Protein AF-A0A5J4VI91-F1 (afdb_monomer_lite)

Sequence (141 aa):
MSKKDKNAKKSQKAFATRPIFLLIWKSIKEKKNQQQEPGSDYEYAKHIQEKKFRQVNYQRLRTEQLAKIPQLMRYSGQKLKKGITQSKQQVIEIEIRRMDPTISAVEAHGGAFAISNPAARRRVYTEGFPNSLLQEDLINQ

Structure (mmCIF, N/CA/C/O backbone):
data_AF-A0A5J4VI91-F1
#
_entry.id   AF-A0A5J4VI91-F1
#
loop_
_atom_site.group_PDB
_atom_site.id
_atom_site.type_symbol
_atom_site.label_atom_id
_atom_site.label_alt_id
_atom_site.label_comp_id
_atom_site.label_asym_id
_atom_site.label_entity_id
_atom_site.label_seq_id
_atom_site.pdbx_PDB_ins_code
_atom_site.Cartn_x
_atom_site.Cartn_y
_atom_site.Cartn_z
_atom_site.occupancy
_atom_site.B_iso_or_equiv
_atom_site.auth_seq_id
_atom_site.auth_comp_id
_atom_site.auth_asym_id
_atom_site.auth_atom_id
_atom_site.pdbx_PDB_model_num
ATOM 1 N N . MET A 1 1 ? -53.795 34.788 60.920 1.00 37.31 1 MET A N 1
ATOM 2 C CA . MET A 1 1 ? -54.206 35.428 59.643 1.00 37.31 1 MET A CA 1
ATOM 3 C C . MET A 1 1 ? -52.947 35.669 58.819 1.00 37.31 1 MET A C 1
ATOM 5 O O . MET A 1 1 ? -52.006 36.161 59.404 1.00 37.31 1 MET A O 1
ATOM 9 N N . SER A 1 2 ? -52.791 35.345 57.535 1.00 40.59 2 SER A N 1
ATOM 10 C CA . SER A 1 2 ? -53.727 35.077 56.438 1.00 40.59 2 SER A CA 1
ATOM 11 C C . SER A 1 2 ? -53.034 34.196 55.376 1.00 40.59 2 SER A C 1
ATOM 13 O O . SER A 1 2 ? -51.824 34.289 55.191 1.00 40.59 2 SER A O 1
ATOM 15 N N . LYS A 1 3 ? -53.814 33.341 54.702 1.00 45.78 3 LYS A N 1
ATOM 16 C CA . LYS A 1 3 ? -53.429 32.428 53.608 1.00 45.78 3 LYS A CA 1
ATOM 17 C C . LYS A 1 3 ? -53.339 33.172 52.264 1.00 45.78 3 LYS A C 1
ATOM 19 O O . LYS A 1 3 ? -54.169 34.051 52.034 1.00 45.78 3 LYS A O 1
ATOM 24 N N . LYS A 1 4 ? -52.484 32.712 51.334 1.00 43.50 4 LYS A N 1
ATOM 25 C CA . LYS A 1 4 ? -52.850 32.533 49.907 1.00 43.50 4 LYS A CA 1
ATOM 26 C C . LYS A 1 4 ? -51.789 31.780 49.088 1.00 43.50 4 LYS A C 1
ATOM 28 O O . LYS A 1 4 ? -50.649 32.208 48.965 1.00 43.50 4 LYS A O 1
ATOM 33 N N . ASP A 1 5 ? -52.253 30.677 48.513 1.00 45.06 5 ASP A N 1
ATOM 34 C CA . ASP A 1 5 ? -51.648 29.811 47.500 1.00 45.06 5 ASP A CA 1
ATOM 35 C C . ASP A 1 5 ? -51.310 30.530 46.175 1.00 45.06 5 ASP A C 1
ATOM 37 O O . ASP A 1 5 ? -51.986 31.502 45.824 1.00 45.06 5 ASP A O 1
ATOM 41 N N . LYS A 1 6 ? -50.401 29.959 45.357 1.00 45.72 6 LYS A N 1
ATOM 42 C CA . LYS A 1 6 ? -50.743 29.333 44.050 1.00 45.72 6 LYS A CA 1
ATOM 43 C C . LYS A 1 6 ? -49.526 28.897 43.215 1.00 45.72 6 LYS A C 1
ATOM 45 O O . LYS A 1 6 ? -48.506 29.566 43.121 1.00 45.72 6 LYS A O 1
ATOM 50 N N . ASN A 1 7 ? -49.727 27.743 42.585 1.00 40.9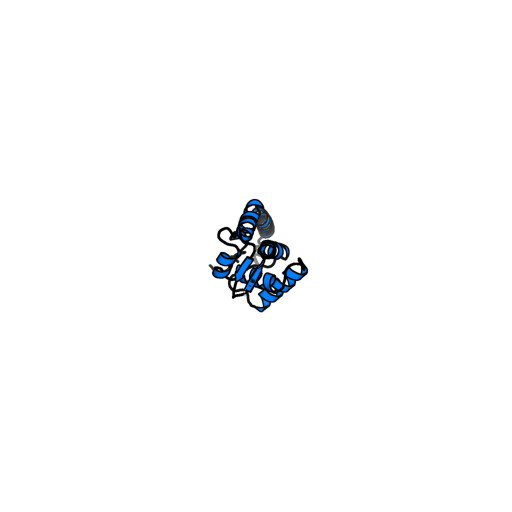7 7 ASN A N 1
ATOM 51 C CA . ASN A 1 7 ? -48.839 26.955 41.738 1.00 40.97 7 ASN A CA 1
ATOM 52 C C . ASN A 1 7 ? -48.462 27.573 40.373 1.00 40.97 7 ASN A C 1
ATOM 54 O O . ASN A 1 7 ? -49.210 28.355 39.794 1.00 40.97 7 ASN A O 1
ATOM 58 N N . ALA A 1 8 ? -47.402 26.969 39.813 1.00 47.72 8 ALA A N 1
ATOM 59 C CA . ALA A 1 8 ? -47.171 26.637 38.400 1.00 47.72 8 ALA A CA 1
ATOM 60 C C . ALA A 1 8 ? -46.517 27.676 37.468 1.00 47.72 8 ALA A C 1
ATOM 62 O O . ALA A 1 8 ? -47.129 28.655 37.055 1.00 47.72 8 ALA A O 1
ATOM 63 N N . LYS A 1 9 ? -45.332 27.307 36.952 1.00 44.09 9 LYS A N 1
ATOM 64 C CA . LYS A 1 9 ? -45.155 26.898 35.539 1.00 44.09 9 LYS A CA 1
ATOM 65 C C . LYS A 1 9 ? -43.759 26.295 35.308 1.00 44.09 9 LYS A C 1
ATOM 67 O O . LYS A 1 9 ? -42.789 27.000 35.058 1.00 44.09 9 LYS A O 1
ATOM 72 N N . LYS A 1 10 ? -43.678 24.957 35.319 1.00 51.06 10 LYS A N 1
ATOM 73 C CA . LYS A 1 10 ? -42.659 24.213 34.560 1.00 51.06 10 LYS A CA 1
ATOM 74 C C . LYS A 1 10 ? -42.981 24.426 33.081 1.00 51.06 10 LYS A C 1
ATOM 76 O O . LYS A 1 10 ? -43.847 23.749 32.538 1.00 51.06 10 LYS A O 1
ATOM 81 N N . SER A 1 11 ? -42.330 25.382 32.427 1.00 44.25 11 SER A N 1
ATOM 82 C CA . SER A 1 11 ? -42.372 25.456 30.969 1.00 44.25 11 SER A CA 1
ATOM 83 C C . SER A 1 11 ? -41.434 24.389 30.409 1.00 44.25 11 SER A C 1
ATOM 85 O O . SER A 1 11 ? -40.238 24.625 30.235 1.00 44.25 11 SER A O 1
ATOM 87 N N . GLN A 1 12 ? -41.983 23.206 30.138 1.00 50.97 12 GLN A N 1
ATOM 88 C CA . GLN A 1 12 ? -41.437 22.312 29.125 1.00 50.97 12 GLN A CA 1
ATOM 89 C C . GLN A 1 12 ? -41.434 23.080 27.801 1.00 50.97 12 GLN A C 1
ATOM 91 O O . GLN A 1 12 ? -42.461 23.209 27.139 1.00 50.97 12 GLN A O 1
ATOM 96 N N . LYS A 1 13 ? -40.282 23.627 27.416 1.00 43.62 13 LYS A N 1
ATOM 97 C CA . LYS A 1 13 ? -40.048 23.985 26.020 1.00 43.62 13 LYS A CA 1
ATOM 98 C C . LYS A 1 13 ? -39.687 22.686 25.316 1.00 43.62 13 LYS A C 1
ATOM 100 O O . LYS A 1 13 ? -38.542 22.247 25.352 1.00 43.62 13 LYS A O 1
ATOM 105 N N . ALA A 1 14 ? -40.699 22.037 24.748 1.00 44.06 14 ALA A N 1
ATOM 106 C CA . ALA A 1 14 ? -40.489 20.997 23.761 1.00 44.06 14 ALA A CA 1
ATOM 107 C C . ALA A 1 14 ? -39.799 21.655 22.562 1.00 44.06 14 ALA A C 1
ATOM 109 O O . ALA A 1 14 ? -40.436 22.313 21.740 1.00 44.06 14 ALA A O 1
ATOM 110 N N . PHE A 1 15 ? -38.477 21.524 22.491 1.00 40.19 15 PHE A N 1
ATOM 111 C CA . PHE A 1 15 ? -37.769 21.737 21.244 1.00 40.19 15 PHE A CA 1
ATOM 112 C C . PHE A 1 15 ? -38.223 20.615 20.314 1.00 40.19 15 PHE A C 1
ATOM 114 O O . PHE A 1 15 ? -37.744 19.486 20.395 1.00 40.19 15 PHE A O 1
ATOM 121 N N . ALA A 1 16 ? -39.207 20.914 19.466 1.00 50.00 16 ALA A N 1
ATOM 122 C CA . ALA A 1 16 ? -39.541 20.103 18.308 1.00 50.00 16 ALA A CA 1
ATOM 123 C C . ALA A 1 16 ? -38.383 20.212 17.305 1.00 50.00 16 ALA A C 1
ATOM 125 O O . ALA A 1 16 ? -38.491 20.833 16.248 1.00 50.00 16 ALA A O 1
ATOM 126 N N . THR A 1 17 ? -37.235 19.644 17.669 1.00 50.53 17 THR A N 1
ATOM 127 C CA . THR A 1 17 ? -36.077 19.530 16.798 1.00 50.53 17 THR A CA 1
ATOM 128 C C . THR A 1 17 ? -36.411 18.439 15.798 1.00 50.53 17 THR A C 1
ATOM 130 O O . THR A 1 17 ? -36.137 17.258 16.005 1.00 50.53 17 THR A O 1
ATOM 133 N N . ARG A 1 18 ? -37.064 18.849 14.704 1.00 49.75 18 ARG A N 1
ATOM 134 C CA . ARG A 1 18 ? -37.108 18.078 13.460 1.00 49.75 18 ARG A CA 1
ATOM 135 C C . ARG A 1 18 ? -35.701 17.524 13.199 1.00 49.75 18 ARG A C 1
ATOM 137 O O . ARG A 1 18 ? -34.730 18.240 13.457 1.00 49.75 18 ARG A O 1
ATOM 144 N N . PRO A 1 19 ? -35.555 16.279 12.722 1.00 48.47 19 PRO A N 1
ATOM 145 C CA . PRO A 1 19 ? -34.280 15.579 12.715 1.00 48.47 19 PRO A CA 1
ATOM 146 C C . PRO A 1 19 ? -33.393 16.126 11.591 1.00 48.47 19 PRO A C 1
ATOM 148 O O . PRO A 1 19 ? -33.200 15.493 10.559 1.00 48.47 19 PRO A O 1
ATOM 151 N N . ILE A 1 20 ? -32.821 17.314 11.792 1.00 50.31 20 ILE A N 1
ATOM 152 C CA . ILE A 1 20 ? -31.787 17.897 10.928 1.00 50.31 20 ILE A CA 1
ATOM 153 C C . ILE A 1 20 ? -30.602 16.918 10.827 1.00 50.31 20 ILE A C 1
ATOM 155 O O . ILE A 1 20 ? -29.974 16.794 9.778 1.00 50.31 20 ILE A O 1
ATOM 159 N N . PHE A 1 21 ? -30.388 16.114 11.875 1.00 50.22 21 PHE A N 1
ATOM 160 C CA . PHE A 1 21 ? -29.436 15.006 11.893 1.00 50.22 21 PHE A CA 1
ATOM 161 C C . PHE A 1 21 ? -29.632 13.981 10.762 1.00 50.22 21 PHE A C 1
ATOM 163 O O . PHE A 1 21 ? -28.637 13.515 10.212 1.00 50.22 21 PHE A O 1
ATOM 170 N N . LEU A 1 22 ? -30.870 13.656 10.360 1.00 46.19 22 LEU A N 1
ATOM 171 C CA . LEU A 1 22 ? -31.122 12.664 9.301 1.00 46.19 22 LEU A CA 1
ATOM 172 C C . LEU A 1 22 ? -30.739 13.189 7.908 1.00 46.19 22 LEU A C 1
ATOM 174 O O . LEU A 1 22 ? -30.220 12.431 7.090 1.00 46.19 22 LEU A O 1
ATOM 178 N N . LEU A 1 23 ? -30.934 14.486 7.653 1.00 46.16 23 LEU A N 1
ATOM 179 C CA . LEU A 1 23 ? -30.541 15.135 6.396 1.00 46.16 23 LEU A CA 1
ATOM 180 C C . LEU A 1 23 ? -29.020 15.297 6.292 1.00 46.16 23 LEU A C 1
ATOM 182 O O . LEU A 1 23 ? -28.439 15.020 5.241 1.00 46.16 23 LEU A O 1
ATOM 186 N N . ILE A 1 24 ? -28.362 15.665 7.395 1.00 49.03 24 ILE A N 1
ATOM 187 C CA . ILE A 1 24 ? -26.902 15.814 7.437 1.00 49.03 24 ILE A CA 1
ATOM 188 C C . ILE A 1 24 ? -26.214 14.461 7.204 1.00 49.03 24 ILE A C 1
ATOM 190 O O . ILE A 1 24 ? -25.282 14.376 6.404 1.00 49.03 24 ILE A O 1
ATOM 194 N N . TRP A 1 25 ? -26.692 13.377 7.827 1.00 43.34 25 TRP A N 1
ATOM 195 C CA . TRP A 1 25 ? -26.092 12.050 7.639 1.00 43.34 25 TRP A CA 1
ATOM 196 C C . TRP A 1 25 ? -26.263 11.498 6.223 1.00 43.34 25 TRP A C 1
ATOM 198 O O . TRP A 1 25 ? -25.329 10.896 5.686 1.00 43.34 25 TRP A O 1
ATOM 208 N N . LYS A 1 26 ? -27.420 11.737 5.593 1.00 39.09 26 LYS A N 1
ATOM 209 C CA . LYS A 1 26 ? -27.664 11.311 4.210 1.00 39.09 26 LYS A CA 1
ATOM 210 C C . LYS A 1 26 ? -26.723 12.031 3.237 1.00 39.09 26 LYS A C 1
ATOM 212 O O . LYS A 1 26 ? -26.090 11.378 2.413 1.00 39.09 26 LYS A O 1
ATOM 217 N N . SER A 1 27 ? -26.510 13.334 3.442 1.00 48.41 27 SER A N 1
ATOM 218 C CA . SER A 1 27 ? -25.599 14.143 2.623 1.00 48.41 27 SER A CA 1
ATOM 219 C C . SER A 1 27 ? -24.117 13.782 2.821 1.00 48.41 27 SER A C 1
ATOM 221 O O . SER A 1 27 ? -23.358 13.750 1.856 1.00 48.41 27 SER A O 1
ATOM 223 N N . ILE A 1 28 ? -23.687 13.426 4.039 1.00 51.34 28 ILE A N 1
ATOM 224 C CA . ILE A 1 28 ? -22.311 12.947 4.291 1.00 51.34 28 ILE A CA 1
ATOM 225 C C . ILE A 1 28 ? -22.064 11.592 3.608 1.00 51.34 28 ILE A C 1
ATOM 227 O O . ILE A 1 28 ? -20.982 11.359 3.063 1.00 51.34 28 ILE A O 1
ATOM 231 N N . LYS A 1 29 ? -23.063 10.697 3.612 1.00 46.12 29 LYS A N 1
ATOM 232 C CA . LYS A 1 29 ? -22.973 9.391 2.945 1.00 46.12 29 LYS A CA 1
ATOM 233 C C . LYS A 1 29 ? -22.957 9.533 1.417 1.00 46.12 29 LYS A C 1
ATOM 235 O O . LYS A 1 29 ? -22.173 8.852 0.765 1.00 46.12 29 LYS A O 1
ATOM 240 N N . GLU A 1 30 ? -23.742 10.456 0.864 1.00 43.47 30 GLU A N 1
ATOM 241 C CA . GLU A 1 30 ? -23.754 10.774 -0.572 1.00 43.47 30 GLU A CA 1
ATOM 242 C C . GLU A 1 30 ? -22.471 11.489 -1.028 1.00 43.47 30 GLU A C 1
ATOM 244 O O . GLU A 1 30 ? -21.902 11.105 -2.047 1.00 43.47 30 GLU A O 1
ATOM 249 N N . LYS A 1 31 ? -21.920 12.430 -0.245 1.00 47.47 31 LYS A N 1
ATOM 250 C CA . LYS A 1 31 ? -20.629 13.081 -0.556 1.00 47.47 31 LYS A CA 1
ATOM 251 C C . LYS A 1 31 ? -19.445 12.108 -0.560 1.00 47.47 31 LYS A C 1
ATOM 253 O O . LYS A 1 31 ? -18.544 12.257 -1.380 1.00 47.47 31 LYS A O 1
ATOM 258 N N . LYS A 1 32 ? -19.457 11.078 0.297 1.00 46.97 32 LYS A N 1
ATOM 259 C CA . LYS A 1 32 ? -18.462 9.987 0.263 1.00 46.97 32 LYS A CA 1
ATOM 260 C C . LYS A 1 32 ? -18.512 9.158 -1.023 1.00 46.97 32 LYS A C 1
ATOM 262 O O . LYS A 1 32 ? -17.479 8.638 -1.435 1.00 46.97 32 LYS A O 1
ATOM 267 N N . ASN A 1 33 ? -19.687 9.041 -1.636 1.00 44.38 33 ASN A N 1
ATOM 268 C CA . ASN A 1 33 ? -19.855 8.358 -2.916 1.00 44.38 33 ASN A CA 1
ATOM 269 C C . ASN A 1 33 ? -19.540 9.286 -4.106 1.00 44.38 33 ASN A C 1
ATOM 271 O O . ASN A 1 33 ? -19.129 8.800 -5.148 1.00 44.38 33 ASN A O 1
ATOM 275 N N . GLN A 1 34 ? -19.676 10.610 -3.955 1.00 41.78 34 GLN A N 1
ATOM 276 C CA . GLN A 1 34 ? -19.424 11.592 -5.024 1.00 41.78 34 GLN A CA 1
ATOM 277 C C . GLN A 1 34 ? -17.952 12.013 -5.186 1.00 41.78 34 GLN A C 1
ATOM 279 O O . GLN A 1 34 ? -17.588 12.499 -6.247 1.00 41.78 34 GLN A O 1
ATOM 284 N N . GLN A 1 35 ? -17.074 11.798 -4.198 1.00 46.12 35 GLN A N 1
ATOM 285 C CA . GLN A 1 35 ? -15.619 12.003 -4.375 1.00 46.12 35 GLN A CA 1
ATOM 286 C C . GLN A 1 35 ? -14.926 10.861 -5.147 1.00 46.12 35 GLN A C 1
ATOM 288 O O . GLN A 1 35 ? -13.702 10.822 -5.243 1.00 46.12 35 GLN A O 1
ATOM 293 N N . GLN A 1 36 ? -15.699 9.909 -5.671 1.00 50.56 36 GLN A N 1
ATOM 294 C CA . GLN A 1 36 ? -15.215 8.718 -6.357 1.00 50.56 36 GLN A CA 1
ATOM 295 C C . GLN A 1 36 ? -15.273 8.924 -7.871 1.00 50.56 36 GLN A C 1
ATOM 297 O O . GLN A 1 36 ? -16.087 8.305 -8.548 1.00 50.56 36 GLN A O 1
ATOM 302 N N . GLU A 1 37 ? -14.413 9.784 -8.414 1.00 43.06 37 GLU A N 1
ATOM 303 C CA . GLU A 1 37 ? -14.125 9.708 -9.845 1.00 43.06 37 GLU A CA 1
ATOM 304 C C . GLU A 1 37 ? -13.133 8.561 -10.085 1.00 43.06 37 GLU A C 1
ATOM 306 O O . GLU A 1 37 ? -11.984 8.644 -9.644 1.00 43.06 37 GLU A O 1
ATOM 311 N N . PRO A 1 38 ? -13.535 7.481 -10.779 1.00 45.91 38 PRO A N 1
ATOM 312 C CA . PRO A 1 38 ? -12.661 6.340 -11.031 1.00 45.91 38 PRO A CA 1
ATOM 313 C C . PRO A 1 38 ? -11.438 6.699 -11.890 1.00 45.91 38 PRO A C 1
ATOM 315 O O . PRO A 1 38 ? -10.489 5.929 -11.904 1.00 45.91 38 PRO A O 1
ATOM 318 N N . GLY A 1 39 ? -11.425 7.846 -12.582 1.00 45.47 39 GLY A N 1
ATOM 319 C CA . GLY A 1 39 ? -10.361 8.226 -13.519 1.00 45.47 39 GLY A CA 1
ATOM 320 C C . GLY A 1 39 ? -8.988 8.481 -12.883 1.00 45.47 39 GLY A C 1
ATOM 321 O O . GLY A 1 39 ? -7.979 8.080 -13.457 1.00 45.47 39 GLY A O 1
ATOM 322 N N . SER A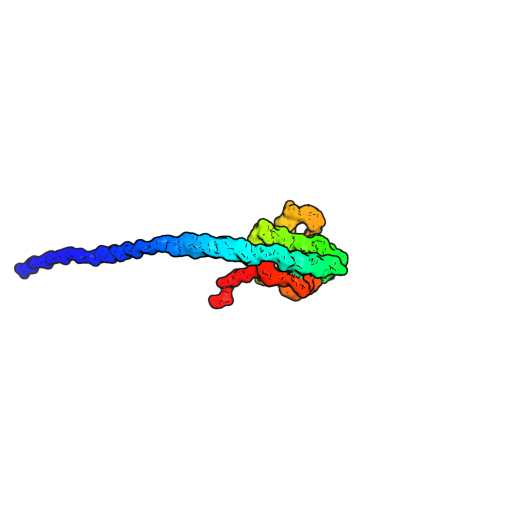 1 40 ? -8.934 9.080 -11.686 1.00 52.84 40 SER A N 1
ATOM 323 C CA . SER A 1 40 ? -7.665 9.426 -11.011 1.00 52.84 40 SER A CA 1
ATOM 324 C C . SER A 1 40 ? -6.992 8.219 -10.342 1.00 52.84 40 SER A C 1
ATOM 326 O O . SER A 1 40 ? -5.764 8.120 -10.304 1.00 52.84 40 SER A O 1
ATOM 328 N N . ASP A 1 41 ? -7.784 7.253 -9.868 1.00 56.22 41 ASP A N 1
ATOM 329 C CA . ASP A 1 41 ? -7.284 6.092 -9.120 1.00 56.22 41 ASP A CA 1
ATOM 330 C C . ASP A 1 41 ? -6.471 5.107 -9.989 1.00 56.22 41 ASP A C 1
ATOM 332 O O . ASP A 1 41 ? -5.781 4.239 -9.456 1.00 56.22 41 ASP A O 1
ATOM 336 N N . TYR A 1 42 ? -6.511 5.223 -11.320 1.00 64.75 42 TYR A N 1
ATOM 337 C CA . TYR A 1 42 ? -5.694 4.398 -12.224 1.00 64.75 42 TYR A CA 1
ATOM 338 C C . TYR A 1 42 ? -4.373 5.053 -12.627 1.00 64.75 42 TYR A C 1
ATOM 340 O O . TYR A 1 42 ? -3.455 4.356 -13.064 1.00 64.75 42 TYR A O 1
ATOM 348 N N . GLU A 1 43 ? -4.246 6.370 -12.478 1.00 74.62 43 GLU A N 1
ATOM 349 C CA . GLU A 1 43 ? -3.085 7.105 -12.979 1.00 74.62 43 GLU A CA 1
ATOM 350 C C . GLU A 1 43 ? -1.817 6.716 -12.206 1.00 74.62 43 GLU A C 1
ATOM 352 O O . GLU A 1 43 ? -0.825 6.287 -12.799 1.00 74.62 43 GLU A O 1
ATOM 357 N N . TYR A 1 44 ? -1.884 6.686 -10.869 1.00 77.06 44 TYR A N 1
ATOM 358 C CA . TYR A 1 44 ? -0.769 6.200 -10.043 1.00 77.06 44 TYR A CA 1
ATOM 359 C C . TYR A 1 44 ? -0.462 4.712 -10.284 1.00 77.06 44 TYR A C 1
ATOM 361 O O . TYR A 1 44 ? 0.696 4.293 -10.207 1.00 77.06 44 TYR A O 1
ATOM 369 N N . ALA A 1 45 ? -1.487 3.899 -10.571 1.00 83.31 45 ALA A N 1
ATOM 370 C CA . ALA A 1 45 ? -1.334 2.470 -10.830 1.00 83.31 45 ALA A CA 1
ATOM 371 C C . ALA A 1 45 ? -0.571 2.216 -12.142 1.00 83.31 45 ALA A C 1
ATOM 373 O O . ALA A 1 45 ? 0.189 1.252 -12.238 1.00 83.31 45 ALA A O 1
ATOM 374 N N . LYS A 1 46 ? -0.710 3.111 -13.124 1.00 83.56 46 LYS A N 1
ATOM 375 C CA . LYS A 1 46 ? 0.085 3.094 -14.353 1.00 83.56 46 LYS A CA 1
ATOM 376 C C . LYS A 1 46 ? 1.540 3.497 -14.083 1.00 83.56 46 LYS A C 1
ATOM 378 O O . LYS A 1 46 ? 2.452 2.799 -14.522 1.00 83.56 46 LYS A O 1
ATOM 383 N N . HIS A 1 47 ? 1.767 4.549 -13.293 1.00 82.88 47 HIS A N 1
ATOM 384 C CA . HIS A 1 47 ? 3.118 5.036 -12.972 1.00 82.88 47 HIS A CA 1
ATOM 385 C C . HIS A 1 47 ? 3.945 4.065 -12.121 1.00 82.88 47 HIS A C 1
ATOM 387 O O . HIS A 1 47 ? 5.145 3.870 -12.347 1.00 82.88 47 HIS A O 1
ATOM 393 N N . ILE A 1 48 ? 3.325 3.375 -11.157 1.00 86.81 48 ILE A N 1
ATOM 394 C CA . ILE A 1 48 ? 4.050 2.377 -10.360 1.00 86.81 48 ILE A CA 1
ATOM 395 C C . ILE A 1 48 ? 4.557 1.220 -11.233 1.00 86.81 48 ILE A C 1
ATOM 397 O O . ILE A 1 48 ? 5.658 0.724 -10.978 1.00 86.81 48 ILE A O 1
ATOM 401 N N . GLN A 1 49 ? 3.810 0.847 -12.277 1.00 84.94 49 GLN A N 1
ATOM 402 C CA . GLN A 1 49 ? 4.119 -0.260 -13.188 1.00 84.94 49 GLN A CA 1
ATOM 403 C C . GLN A 1 49 ? 5.203 0.058 -14.230 1.00 84.94 49 GLN A C 1
ATOM 405 O O . GLN A 1 49 ? 5.714 -0.870 -14.854 1.00 84.94 49 GLN A O 1
ATOM 410 N N . GLU A 1 50 ? 5.642 1.316 -14.371 1.00 86.88 50 GLU A N 1
ATOM 411 C CA . GLU A 1 50 ? 6.773 1.693 -15.245 1.00 86.88 50 GLU A CA 1
ATOM 412 C C . GLU A 1 50 ? 8.045 0.879 -14.959 1.00 86.88 50 GLU A C 1
ATOM 414 O O . GLU A 1 50 ? 8.884 0.659 -15.832 1.00 86.88 50 GLU A O 1
ATOM 419 N N . LYS A 1 51 ? 8.197 0.411 -13.717 1.00 89.31 51 LYS A N 1
ATOM 420 C CA . LYS A 1 51 ? 9.250 -0.524 -13.318 1.00 89.31 51 LYS A CA 1
ATOM 421 C C . LYS A 1 51 ? 8.607 -1.830 -12.894 1.00 89.31 51 LYS A C 1
ATOM 423 O O . LYS A 1 51 ? 7.607 -1.808 -12.195 1.00 89.31 51 LYS A O 1
ATOM 428 N N . LYS A 1 52 ? 9.235 -2.969 -13.199 1.00 90.94 52 LYS A N 1
ATOM 429 C CA . LYS A 1 52 ? 8.775 -4.293 -12.725 1.00 90.94 52 LYS A CA 1
ATOM 430 C C . LYS A 1 52 ? 8.913 -4.471 -11.207 1.00 90.94 52 LYS A C 1
ATOM 432 O O . LYS A 1 52 ? 8.193 -5.255 -10.594 1.00 90.94 52 LYS A O 1
ATOM 437 N N . PHE A 1 53 ? 9.860 -3.756 -10.597 1.00 91.69 53 PHE A N 1
ATOM 438 C CA . PHE A 1 53 ? 10.153 -3.853 -9.171 1.00 91.69 53 PHE A CA 1
ATOM 439 C C . PHE A 1 53 ? 10.410 -2.481 -8.550 1.00 91.69 53 PHE A C 1
ATOM 441 O O . PHE A 1 53 ? 11.011 -1.606 -9.178 1.00 91.69 53 PHE A O 1
ATOM 448 N N . ARG A 1 54 ? 10.014 -2.325 -7.286 1.00 90.44 54 ARG A N 1
ATOM 449 C CA . ARG A 1 54 ? 10.399 -1.201 -6.418 1.00 90.44 54 ARG A CA 1
ATOM 450 C C . ARG A 1 54 ? 11.139 -1.740 -5.203 1.00 90.44 54 ARG A C 1
ATOM 452 O O . ARG A 1 54 ? 10.909 -2.876 -4.791 1.00 90.44 54 ARG A O 1
ATOM 459 N N . GLN A 1 55 ? 12.026 -0.925 -4.641 1.00 88.56 55 GLN A N 1
ATOM 460 C CA . GLN A 1 55 ? 12.755 -1.278 -3.431 1.00 88.56 55 GLN A CA 1
ATOM 461 C C . GLN A 1 55 ? 12.303 -0.409 -2.260 1.00 88.56 55 GLN A C 1
ATOM 463 O O . GLN A 1 55 ? 12.288 0.819 -2.356 1.00 88.56 55 GLN A O 1
ATOM 468 N N . VAL A 1 56 ? 11.952 -1.052 -1.149 1.00 85.19 56 VAL A N 1
ATOM 469 C CA . VAL A 1 56 ? 11.577 -0.399 0.112 1.00 85.19 56 VAL A CA 1
ATOM 470 C C . VAL A 1 56 ? 12.240 -1.158 1.242 1.00 85.19 56 VAL A C 1
ATOM 472 O O . VAL A 1 56 ? 12.125 -2.374 1.287 1.00 85.19 56 VAL A O 1
ATOM 475 N N . ASN A 1 57 ? 12.937 -0.466 2.146 1.00 84.12 57 ASN A N 1
ATOM 476 C CA . ASN A 1 57 ? 13.618 -1.090 3.289 1.00 84.12 57 ASN A CA 1
ATOM 477 C C . ASN A 1 57 ? 14.453 -2.322 2.888 1.00 84.12 57 ASN A C 1
ATOM 479 O O . ASN A 1 57 ? 14.342 -3.380 3.495 1.00 84.12 57 ASN A O 1
ATOM 483 N N . TYR A 1 58 ? 15.249 -2.191 1.823 1.00 85.44 58 TYR A N 1
ATOM 484 C CA . TYR A 1 58 ? 16.067 -3.266 1.244 1.00 85.44 58 TYR A CA 1
ATOM 485 C C . TYR A 1 58 ? 15.292 -4.458 0.650 1.00 85.44 58 TYR A C 1
ATOM 487 O O . TYR A 1 58 ? 15.910 -5.365 0.103 1.00 85.44 58 TYR A O 1
ATOM 495 N N . GLN A 1 59 ? 13.959 -4.436 0.655 1.00 88.81 59 GLN A N 1
ATOM 496 C CA . GLN A 1 59 ? 13.108 -5.469 0.068 1.00 88.81 59 GLN A CA 1
ATOM 497 C C . GLN A 1 59 ? 12.718 -5.108 -1.361 1.00 88.81 59 GLN A C 1
ATOM 499 O O . GLN A 1 59 ? 12.387 -3.960 -1.657 1.00 88.81 59 GLN A O 1
ATOM 504 N N . ARG A 1 60 ? 12.734 -6.105 -2.248 1.00 92.38 60 ARG A N 1
ATOM 505 C CA . ARG A 1 60 ? 12.339 -5.980 -3.654 1.00 92.38 60 ARG A CA 1
ATOM 506 C C . ARG A 1 60 ? 10.886 -6.425 -3.820 1.00 92.38 60 ARG A C 1
ATOM 508 O O . ARG A 1 60 ? 10.564 -7.574 -3.545 1.00 92.38 60 ARG A O 1
ATOM 515 N N . LEU A 1 61 ? 10.030 -5.525 -4.291 1.00 92.50 61 LEU A N 1
ATOM 516 C CA . LEU A 1 61 ? 8.574 -5.692 -4.344 1.00 92.50 61 LEU A CA 1
ATOM 517 C C . LEU A 1 61 ? 8.085 -5.636 -5.797 1.00 92.50 61 LEU A C 1
ATOM 519 O O . LEU A 1 61 ? 8.522 -4.744 -6.532 1.00 92.50 61 LEU A O 1
ATOM 523 N N . ARG A 1 62 ? 7.190 -6.543 -6.224 1.00 94.31 62 ARG A N 1
ATOM 524 C CA . ARG A 1 62 ? 6.612 -6.503 -7.583 1.00 94.31 62 ARG A CA 1
ATOM 525 C C . ARG A 1 62 ? 5.566 -5.401 -7.669 1.00 94.31 62 ARG A C 1
ATOM 527 O O . ARG A 1 62 ? 4.623 -5.355 -6.882 1.00 94.31 62 ARG A O 1
ATOM 534 N N . THR A 1 63 ? 5.715 -4.522 -8.647 1.00 91.69 63 THR A N 1
ATOM 535 C CA . THR A 1 63 ? 4.852 -3.341 -8.804 1.00 91.69 63 THR A CA 1
ATOM 536 C C . THR A 1 63 ? 3.426 -3.685 -9.194 1.00 91.69 63 THR A C 1
ATOM 538 O O . THR A 1 63 ? 2.505 -3.002 -8.759 1.00 91.69 63 THR A O 1
ATOM 541 N N . GLU A 1 64 ? 3.237 -4.784 -9.922 1.00 91.62 64 GLU A N 1
ATOM 542 C CA . GLU A 1 64 ? 1.922 -5.337 -10.258 1.00 91.62 64 GLU A CA 1
ATOM 543 C C . GLU A 1 64 ? 1.090 -5.631 -9.006 1.00 91.62 64 GLU A C 1
ATOM 545 O O . GLU A 1 64 ? -0.081 -5.270 -8.936 1.00 91.62 64 GLU A O 1
ATOM 550 N N . GLN A 1 65 ? 1.707 -6.238 -7.986 1.00 93.56 65 GLN A N 1
ATOM 551 C CA . GLN A 1 65 ? 1.020 -6.552 -6.732 1.00 93.56 65 GLN A CA 1
ATOM 552 C C . GLN A 1 65 ? 0.817 -5.294 -5.887 1.00 93.56 65 GLN A C 1
ATOM 554 O O . GLN A 1 65 ? -0.258 -5.090 -5.327 1.00 93.56 65 GLN A O 1
ATOM 559 N N . LEU A 1 66 ? 1.814 -4.403 -5.852 1.00 91.00 66 LEU A N 1
ATOM 560 C CA . LEU A 1 66 ? 1.710 -3.132 -5.133 1.00 91.00 66 LEU A CA 1
ATOM 561 C C . LEU A 1 66 ? 0.579 -2.249 -5.668 1.00 91.00 66 LEU A C 1
ATOM 563 O O . LEU A 1 66 ? -0.123 -1.635 -4.873 1.00 91.00 66 LEU A O 1
ATOM 567 N N . ALA A 1 67 ? 0.361 -2.207 -6.984 1.00 90.06 67 ALA A N 1
ATOM 568 C CA . ALA A 1 67 ? -0.687 -1.390 -7.598 1.00 90.06 67 ALA A CA 1
ATOM 569 C C . ALA A 1 67 ? -2.097 -1.734 -7.079 1.00 90.06 67 ALA A C 1
ATOM 571 O O . ALA A 1 67 ? -2.933 -0.840 -6.932 1.00 90.06 67 ALA A O 1
ATOM 572 N N . LYS A 1 68 ? -2.339 -3.010 -6.750 1.00 90.25 68 LYS A N 1
ATOM 573 C CA . LYS A 1 68 ? -3.624 -3.513 -6.241 1.00 90.25 68 LYS A CA 1
ATOM 574 C C . LYS A 1 68 ? -3.874 -3.159 -4.777 1.00 90.25 68 LYS A C 1
ATOM 576 O O . LYS A 1 68 ? -5.023 -3.003 -4.370 1.00 90.25 68 LYS A O 1
ATOM 581 N N . ILE A 1 69 ? -2.818 -3.044 -3.970 1.00 90.00 69 ILE A N 1
ATOM 582 C CA . ILE A 1 69 ? -2.930 -2.920 -2.509 1.00 90.00 69 ILE A CA 1
ATOM 583 C C . ILE A 1 69 ? -3.800 -1.730 -2.077 1.00 90.00 69 ILE A C 1
ATOM 585 O O . ILE A 1 69 ? -4.714 -1.950 -1.282 1.00 90.00 69 ILE A O 1
ATOM 589 N N . PRO A 1 70 ? -3.615 -0.498 -2.593 1.00 86.69 70 PRO A N 1
ATOM 590 C CA . PRO A 1 70 ? -4.468 0.625 -2.202 1.00 86.69 70 PRO A CA 1
ATOM 591 C C . PRO A 1 70 ? -5.954 0.387 -2.511 1.00 86.69 70 PRO A C 1
ATOM 593 O O . PRO A 1 70 ? -6.815 0.759 -1.713 1.00 86.69 70 PRO A O 1
ATOM 596 N N . GLN A 1 71 ? -6.264 -0.290 -3.622 1.00 85.50 71 GLN A N 1
ATOM 597 C CA . GLN A 1 71 ? -7.638 -0.643 -3.991 1.00 85.50 71 GLN A CA 1
ATOM 598 C C . GLN A 1 71 ? -8.219 -1.700 -3.044 1.00 85.50 71 GLN A C 1
ATOM 600 O O . GLN A 1 71 ? -9.321 -1.530 -2.528 1.00 85.50 71 GLN A O 1
ATOM 605 N N . LEU A 1 72 ? -7.461 -2.757 -2.742 1.00 88.06 72 LEU A N 1
ATOM 606 C CA . LEU A 1 72 ? -7.850 -3.790 -1.774 1.00 88.06 72 LEU A CA 1
ATOM 607 C C . LEU A 1 72 ? -8.115 -3.199 -0.382 1.00 88.06 72 LEU A C 1
ATOM 609 O O . LEU A 1 72 ? -9.104 -3.515 0.282 1.00 88.06 72 LEU A O 1
ATOM 613 N N . MET A 1 73 ? -7.270 -2.270 0.053 1.00 81.81 73 MET A N 1
ATOM 614 C CA . MET A 1 73 ? -7.459 -1.562 1.317 1.00 81.81 73 MET A CA 1
ATOM 615 C C . MET A 1 73 ? -8.728 -0.706 1.331 1.00 81.81 73 MET A C 1
ATOM 617 O O . MET A 1 73 ? -9.440 -0.670 2.335 1.00 81.81 73 MET A O 1
ATOM 621 N N . ARG A 1 74 ? -9.055 -0.069 0.203 1.00 79.50 74 ARG A N 1
ATOM 622 C CA . ARG A 1 74 ? -10.317 0.657 0.044 1.00 79.50 74 ARG A CA 1
ATOM 623 C C . ARG A 1 74 ? -11.521 -0.279 0.140 1.00 79.50 74 ARG A C 1
ATOM 625 O O . ARG A 1 74 ? -12.461 0.046 0.863 1.00 79.50 74 ARG A O 1
ATOM 632 N N . TYR A 1 75 ? -11.490 -1.431 -0.532 1.00 82.56 75 TYR A N 1
ATOM 633 C CA . TYR A 1 75 ? -12.577 -2.417 -0.472 1.00 82.56 75 TYR A CA 1
ATOM 634 C C . TYR A 1 75 ? -12.793 -2.979 0.936 1.00 82.56 75 TYR A C 1
ATOM 636 O O . TYR A 1 75 ? -13.933 -3.108 1.373 1.00 82.56 75 TYR A O 1
ATOM 644 N N . SER A 1 76 ? -11.715 -3.235 1.680 1.00 79.69 76 SER A N 1
ATOM 645 C CA . SER A 1 76 ? -11.800 -3.672 3.084 1.00 79.69 76 SER A CA 1
ATOM 646 C C . SER A 1 76 ? -12.241 -2.566 4.055 1.00 79.69 76 SER A C 1
ATOM 648 O O . SER A 1 76 ? -12.428 -2.826 5.243 1.00 79.69 76 SER A O 1
ATOM 650 N N . GLY A 1 77 ? -12.413 -1.324 3.583 1.00 76.06 77 GLY A N 1
ATOM 651 C CA . GLY A 1 77 ? -12.806 -0.186 4.415 1.00 76.06 77 GLY A CA 1
ATOM 652 C C . GLY A 1 77 ? -11.745 0.218 5.444 1.00 76.06 77 GLY A C 1
ATOM 653 O O . GLY A 1 77 ? -12.049 0.945 6.395 1.00 76.06 77 GLY A O 1
ATOM 654 N N . GLN A 1 78 ? -10.503 -0.247 5.278 1.00 74.50 78 GLN A N 1
ATOM 655 C CA . GLN A 1 78 ? -9.422 0.018 6.215 1.00 74.50 78 GLN A CA 1
ATOM 656 C C . GLN A 1 78 ? -8.870 1.426 6.009 1.00 74.50 78 GLN A C 1
ATOM 658 O O . GLN A 1 78 ? -8.315 1.766 4.966 1.00 74.50 78 GLN A O 1
ATOM 663 N N . LYS A 1 79 ? -9.002 2.261 7.043 1.00 70.12 79 LYS A N 1
ATOM 664 C CA . LYS A 1 79 ? -8.530 3.648 7.000 1.00 70.12 79 LYS A CA 1
ATOM 665 C C . LYS A 1 79 ? -7.012 3.743 7.135 1.00 70.12 79 LYS A C 1
ATOM 667 O O . LYS A 1 79 ? -6.429 3.216 8.088 1.00 70.12 79 LYS A O 1
ATOM 672 N N . LEU A 1 80 ? -6.413 4.521 6.243 1.00 67.44 80 LEU A N 1
ATOM 673 C CA . LEU A 1 80 ? -4.984 4.794 6.160 1.00 67.44 80 LEU A CA 1
ATOM 674 C C . LEU A 1 80 ? -4.648 6.088 6.896 1.00 67.44 80 LEU A C 1
ATOM 676 O O . LEU A 1 80 ? -4.907 7.174 6.390 1.00 67.44 80 LEU A O 1
ATOM 680 N N . LYS A 1 81 ? -4.063 5.976 8.089 1.00 69.44 81 LYS A N 1
ATOM 681 C CA . LYS A 1 81 ? -3.550 7.136 8.827 1.00 69.44 81 LYS A CA 1
ATOM 682 C C . LYS A 1 81 ? -2.032 7.190 8.731 1.00 69.44 81 LYS A C 1
ATOM 684 O O . LYS A 1 81 ? -1.363 6.153 8.708 1.00 69.44 81 LYS A O 1
ATOM 689 N N . LYS A 1 82 ? -1.485 8.404 8.750 1.00 66.44 82 LYS A N 1
ATOM 690 C CA . LYS A 1 82 ? -0.066 8.616 9.047 1.00 66.44 82 LYS A CA 1
ATOM 691 C C . LYS A 1 82 ? 0.212 8.063 10.450 1.00 66.44 82 LYS A C 1
ATOM 693 O O . LYS A 1 82 ? -0.542 8.353 11.374 1.00 66.44 82 LYS A O 1
ATOM 698 N N . GLY A 1 83 ? 1.260 7.254 10.601 1.00 66.12 83 GLY A N 1
ATOM 699 C CA . GLY A 1 83 ? 1.617 6.673 11.904 1.00 66.12 83 GLY A CA 1
ATOM 700 C C . GLY A 1 83 ? 0.697 5.537 12.371 1.00 66.12 83 GLY A C 1
ATOM 701 O O . GLY A 1 83 ? 0.372 5.453 13.551 1.00 66.12 83 GLY A O 1
ATOM 702 N N . ILE A 1 84 ? 0.256 4.668 11.456 1.00 76.56 84 ILE A N 1
ATOM 703 C CA . ILE A 1 84 ? -0.383 3.394 11.821 1.00 76.56 84 ILE A CA 1
ATOM 704 C C . ILE A 1 84 ? 0.525 2.598 12.774 1.00 76.56 84 ILE A C 1
ATOM 706 O O . ILE A 1 84 ? 1.733 2.504 12.559 1.00 76.56 84 ILE A O 1
ATOM 710 N N . THR A 1 85 ? -0.065 2.008 13.817 1.00 84.19 85 THR A N 1
ATOM 711 C CA . THR A 1 85 ? 0.648 1.092 14.715 1.00 84.19 85 THR A CA 1
ATOM 712 C C . THR A 1 85 ? 1.002 -0.201 13.986 1.00 84.19 85 THR A C 1
ATOM 714 O O . THR A 1 85 ? 0.251 -0.669 13.128 1.00 84.19 85 THR A O 1
ATOM 717 N N . GLN A 1 86 ? 2.113 -0.832 14.371 1.00 85.81 86 GLN A N 1
ATOM 718 C CA . GLN A 1 86 ? 2.559 -2.092 13.769 1.00 85.81 86 GLN A CA 1
ATOM 719 C C . GLN A 1 86 ? 1.483 -3.190 13.834 1.00 85.81 86 GLN A C 1
ATOM 721 O O . GLN A 1 86 ? 1.263 -3.892 12.853 1.00 85.81 86 GLN A O 1
ATOM 726 N N . SER A 1 87 ? 0.748 -3.284 14.946 1.00 87.19 87 SER A N 1
ATOM 727 C CA . SER A 1 87 ? -0.360 -4.235 15.107 1.00 87.19 87 SER A CA 1
ATOM 728 C C . SER A 1 87 ? -1.480 -4.014 14.090 1.00 87.19 87 SER A C 1
ATOM 730 O O . SER A 1 87 ? -1.978 -4.958 13.483 1.00 87.19 87 SER A O 1
ATOM 732 N N . LYS A 1 88 ? -1.857 -2.756 13.842 1.00 87.12 88 LYS A N 1
ATOM 733 C CA . LYS A 1 88 ? -2.877 -2.427 12.844 1.00 87.12 88 LYS A CA 1
ATOM 734 C C . LYS A 1 88 ? -2.374 -2.675 11.424 1.00 87.12 88 LYS A C 1
ATOM 736 O O . LYS A 1 88 ? -3.154 -3.106 10.578 1.00 87.12 88 LYS A O 1
ATOM 741 N N . GLN A 1 89 ? -1.086 -2.444 11.173 1.00 88.38 89 GLN A N 1
ATOM 742 C CA . GLN A 1 89 ? -0.468 -2.782 9.896 1.00 88.38 89 GLN A CA 1
ATOM 743 C C . GLN A 1 89 ? -0.551 -4.289 9.622 1.00 88.38 89 GLN A C 1
ATOM 745 O O . GLN A 1 89 ? -0.987 -4.679 8.547 1.00 88.38 89 GLN A O 1
ATOM 750 N N . GLN A 1 90 ? -0.250 -5.133 10.611 1.00 91.25 90 GLN A N 1
ATOM 751 C CA . GLN A 1 90 ? -0.356 -6.590 10.477 1.00 91.25 90 GLN A CA 1
ATOM 752 C C . GLN A 1 90 ? -1.786 -7.052 10.171 1.00 91.25 90 GLN A C 1
ATOM 754 O O . GLN A 1 90 ? -1.984 -7.906 9.312 1.00 91.25 90 GLN A O 1
ATOM 759 N N . VAL A 1 91 ? -2.796 -6.462 10.820 1.00 90.75 91 VAL A N 1
ATOM 760 C CA . VAL A 1 91 ? -4.208 -6.765 10.517 1.00 90.75 91 VAL A CA 1
ATOM 761 C C . VAL A 1 91 ? -4.541 -6.432 9.061 1.00 90.75 91 VAL A C 1
ATOM 763 O O . VAL A 1 91 ? -5.191 -7.219 8.379 1.00 90.75 91 VAL A O 1
ATOM 766 N N . ILE A 1 92 ? -4.063 -5.290 8.563 1.00 89.12 92 ILE A N 1
ATOM 767 C CA . ILE A 1 92 ? -4.225 -4.887 7.161 1.00 89.12 92 ILE A CA 1
ATOM 768 C C . ILE A 1 92 ? -3.506 -5.862 6.220 1.00 89.12 92 ILE A C 1
ATOM 770 O O . ILE A 1 92 ? -4.069 -6.251 5.203 1.00 89.12 92 ILE A O 1
ATOM 774 N N . GLU A 1 93 ? -2.286 -6.278 6.551 1.00 92.69 93 GLU A N 1
ATOM 775 C CA . GLU A 1 93 ? -1.502 -7.221 5.746 1.00 92.69 93 GLU A CA 1
ATOM 776 C C . GLU A 1 93 ? -2.193 -8.583 5.624 1.00 92.69 93 GLU A C 1
ATOM 778 O O . GLU A 1 93 ? -2.264 -9.148 4.531 1.00 92.69 93 GLU A O 1
ATOM 783 N N . ILE A 1 94 ? -2.735 -9.096 6.733 1.00 94.00 94 ILE A N 1
ATOM 784 C CA . ILE A 1 94 ? -3.521 -10.334 6.753 1.00 94.00 94 ILE A CA 1
ATOM 785 C C . ILE A 1 94 ? -4.761 -10.181 5.869 1.00 94.00 94 ILE A C 1
ATOM 787 O O . ILE A 1 94 ? -5.052 -11.064 5.064 1.00 94.00 94 ILE A O 1
ATOM 791 N N . GLU A 1 95 ? -5.457 -9.050 5.973 1.00 93.00 95 GLU A N 1
ATOM 792 C CA . GLU A 1 95 ? -6.673 -8.787 5.205 1.00 93.00 95 GLU A CA 1
ATOM 793 C C . GLU A 1 95 ? -6.397 -8.681 3.697 1.00 93.00 95 GLU A C 1
ATOM 795 O O . GLU A 1 95 ? -7.100 -9.294 2.896 1.00 93.00 95 GLU A O 1
ATOM 800 N N . ILE A 1 96 ? -5.330 -7.980 3.297 1.00 92.56 96 ILE A N 1
ATOM 801 C CA . ILE A 1 96 ? -4.883 -7.893 1.896 1.00 92.56 96 ILE A CA 1
ATOM 802 C C . ILE A 1 96 ? -4.653 -9.291 1.323 1.00 92.56 96 ILE A C 1
ATOM 804 O O . ILE A 1 96 ? -5.157 -9.607 0.248 1.00 92.56 96 ILE A O 1
ATOM 808 N N . ARG A 1 97 ? -3.929 -10.140 2.057 1.00 95.31 97 ARG A N 1
ATOM 809 C CA . ARG A 1 97 ? -3.621 -11.510 1.626 1.00 95.31 97 ARG A CA 1
ATOM 810 C C . ARG A 1 97 ? -4.846 -12.419 1.611 1.00 95.31 97 ARG A C 1
ATOM 812 O O . ARG A 1 97 ? -4.883 -13.362 0.827 1.00 95.31 97 ARG A O 1
ATOM 819 N N . ARG A 1 98 ? -5.836 -12.155 2.469 1.00 95.19 98 ARG A N 1
ATOM 820 C CA . ARG A 1 98 ? -7.127 -12.852 2.454 1.00 95.19 98 ARG A CA 1
ATOM 821 C C . ARG A 1 98 ? -7.914 -12.533 1.183 1.00 95.19 98 ARG A C 1
ATOM 823 O O . ARG A 1 98 ? -8.524 -13.434 0.621 1.00 95.19 98 ARG A O 1
ATOM 830 N N . MET A 1 99 ? -7.904 -11.272 0.748 1.00 93.06 99 MET A N 1
ATOM 831 C CA . MET A 1 99 ? -8.617 -10.829 -0.456 1.00 93.06 99 MET A CA 1
ATOM 832 C C . MET A 1 99 ? -7.899 -11.213 -1.753 1.00 93.06 99 MET A C 1
ATOM 834 O O . MET A 1 99 ? -8.556 -11.616 -2.708 1.00 93.06 99 MET A O 1
ATOM 838 N N . ASP A 1 100 ? -6.569 -11.095 -1.796 1.00 93.75 100 ASP A N 1
ATOM 839 C CA . ASP A 1 100 ? -5.752 -11.506 -2.941 1.00 93.75 100 ASP A CA 1
ATOM 840 C C . ASP A 1 100 ? -4.559 -12.367 -2.471 1.00 93.75 100 ASP A C 1
ATOM 842 O O . ASP A 1 100 ? -3.499 -11.836 -2.116 1.00 93.75 100 ASP A O 1
ATOM 846 N N . PRO A 1 101 ? -4.700 -13.708 -2.497 1.00 94.69 101 PRO A N 1
ATOM 847 C CA . PRO A 1 101 ? -3.638 -14.637 -2.113 1.00 94.69 101 PRO A CA 1
ATOM 848 C C . PRO A 1 101 ? -2.390 -14.589 -3.009 1.00 94.69 101 PRO A C 1
ATOM 850 O O . PRO A 1 101 ? -1.363 -15.164 -2.646 1.00 94.69 101 PRO A O 1
ATOM 853 N N . THR A 1 102 ? -2.446 -13.929 -4.175 1.00 95.62 102 THR A N 1
ATOM 854 C CA . THR A 1 102 ? -1.287 -13.787 -5.079 1.00 95.62 102 THR A CA 1
ATOM 855 C C . THR A 1 102 ? -0.264 -12.764 -4.571 1.00 95.62 102 THR A C 1
ATOM 857 O O . THR A 1 102 ? 0.896 -12.766 -5.007 1.00 95.62 102 THR A O 1
ATOM 860 N N . ILE A 1 103 ? -0.673 -11.923 -3.613 1.00 94.75 103 ILE A N 1
ATOM 861 C CA . ILE A 1 103 ? 0.170 -10.938 -2.940 1.00 94.75 103 ILE A CA 1
ATOM 862 C C . ILE A 1 103 ? 0.951 -11.629 -1.819 1.00 94.75 103 ILE A C 1
ATOM 864 O O . ILE A 1 103 ? 0.391 -12.199 -0.879 1.00 94.75 103 ILE A O 1
ATOM 868 N N . SER A 1 104 ? 2.279 -11.558 -1.893 1.00 95.06 104 SER A N 1
ATOM 869 C CA . SER A 1 104 ? 3.144 -12.116 -0.851 1.00 95.06 104 SER A CA 1
ATOM 870 C C . SER A 1 104 ? 3.100 -11.284 0.437 1.00 95.06 104 SER A C 1
ATOM 872 O O . SER A 1 104 ? 2.746 -10.106 0.433 1.00 95.06 104 SER A O 1
ATOM 874 N N . ALA A 1 105 ? 3.530 -11.872 1.558 1.00 94.19 105 ALA A N 1
ATOM 875 C CA . ALA A 1 105 ? 3.629 -11.152 2.831 1.00 94.19 105 ALA A CA 1
ATOM 876 C C . ALA A 1 105 ? 4.528 -9.908 2.743 1.00 94.19 105 ALA A C 1
ATOM 878 O O . ALA A 1 105 ? 4.194 -8.867 3.297 1.00 94.19 105 ALA A O 1
ATOM 879 N N . VAL A 1 106 ? 5.629 -9.995 1.992 1.00 94.00 106 VAL A N 1
ATOM 880 C CA . VAL A 1 106 ? 6.571 -8.884 1.795 1.00 94.00 106 VAL A CA 1
ATOM 881 C C . VAL A 1 106 ? 5.919 -7.748 1.001 1.00 94.00 106 VAL A C 1
ATOM 883 O O . VAL A 1 106 ? 6.095 -6.578 1.325 1.00 94.00 106 VAL A O 1
ATOM 886 N N . GLU A 1 107 ? 5.119 -8.077 -0.013 1.00 94.81 107 GLU A N 1
ATOM 887 C CA . GLU A 1 107 ? 4.393 -7.088 -0.819 1.00 94.81 107 GLU A CA 1
ATOM 888 C C . GLU A 1 107 ? 3.258 -6.440 -0.038 1.00 94.81 107 GLU A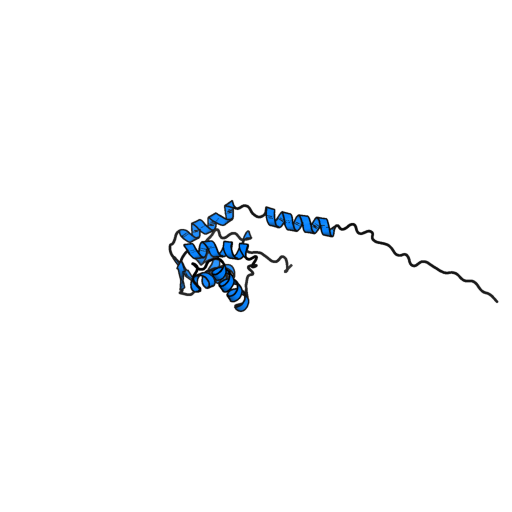 C 1
ATOM 890 O O . GLU A 1 107 ? 3.135 -5.218 -0.072 1.00 94.81 107 GLU A O 1
ATOM 895 N N . ALA A 1 108 ? 2.485 -7.230 0.710 1.00 93.88 108 ALA A N 1
ATOM 896 C CA . ALA A 1 108 ? 1.453 -6.718 1.603 1.00 93.88 108 ALA A CA 1
ATOM 897 C C . ALA A 1 108 ? 2.058 -5.756 2.637 1.00 93.88 108 ALA A C 1
ATOM 899 O O . ALA A 1 108 ? 1.569 -4.637 2.798 1.00 93.88 108 ALA A O 1
ATOM 900 N N . HIS A 1 109 ? 3.168 -6.154 3.267 1.00 92.81 109 HIS A N 1
ATOM 901 C CA . HIS A 1 109 ? 3.889 -5.333 4.234 1.00 92.81 109 HIS A CA 1
ATOM 902 C C . HIS A 1 109 ? 4.430 -4.050 3.607 1.00 92.81 109 HIS A C 1
ATOM 904 O O . HIS A 1 109 ? 4.144 -2.952 4.082 1.00 92.81 109 HIS A O 1
ATOM 910 N N . GLY A 1 110 ? 5.180 -4.168 2.511 1.00 92.00 110 GLY A N 1
ATOM 911 C CA . GLY A 1 110 ? 5.781 -3.029 1.826 1.00 92.00 110 GLY A CA 1
ATOM 912 C C . GLY A 1 110 ? 4.740 -2.056 1.275 1.00 92.00 110 GLY A C 1
ATOM 913 O O . GLY A 1 110 ? 4.918 -0.844 1.385 1.00 92.00 110 GLY A O 1
ATOM 914 N N . GLY A 1 111 ? 3.629 -2.570 0.744 1.00 90.38 111 GLY A N 1
ATOM 915 C CA . GLY A 1 111 ? 2.508 -1.768 0.266 1.00 90.38 111 GLY A CA 1
ATOM 916 C C . GLY A 1 111 ? 1.789 -1.034 1.393 1.00 90.38 111 GLY A C 1
ATOM 917 O O . GLY A 1 111 ? 1.596 0.176 1.284 1.00 90.38 111 GLY A O 1
ATOM 918 N N . ALA A 1 112 ? 1.452 -1.720 2.491 1.00 89.81 112 ALA A N 1
ATOM 919 C CA . ALA A 1 112 ? 0.806 -1.111 3.656 1.00 89.81 112 ALA A CA 1
ATOM 920 C C . ALA A 1 112 ? 1.715 -0.072 4.343 1.00 89.81 112 ALA A C 1
ATOM 922 O O . ALA A 1 112 ? 1.275 1.039 4.655 1.00 89.81 112 ALA A O 1
ATOM 923 N N . PHE A 1 113 ? 3.001 -0.395 4.509 1.00 89.56 113 PHE A N 1
ATOM 924 C CA . PHE A 1 113 ? 4.021 0.510 5.044 1.00 89.56 113 PHE A CA 1
ATOM 925 C C . PHE A 1 113 ? 4.197 1.756 4.172 1.00 89.56 113 PHE A C 1
ATOM 927 O O . PHE A 1 113 ? 4.248 2.881 4.673 1.00 89.56 113 PHE A O 1
ATOM 934 N N . ALA A 1 114 ? 4.269 1.576 2.851 1.00 89.12 114 ALA A N 1
ATOM 935 C CA . ALA A 1 114 ? 4.430 2.690 1.933 1.00 89.12 114 ALA A CA 1
ATOM 936 C C . ALA A 1 114 ? 3.259 3.666 2.006 1.00 89.12 114 ALA A C 1
ATOM 938 O O . ALA A 1 114 ? 3.464 4.860 1.837 1.00 89.12 114 ALA A O 1
ATOM 939 N N . ILE A 1 115 ? 2.046 3.210 2.310 1.00 84.62 115 ILE A N 1
ATOM 940 C CA . ILE A 1 115 ? 0.916 4.129 2.424 1.00 84.62 115 ILE A CA 1
ATOM 941 C C . ILE A 1 115 ? 0.980 4.945 3.727 1.00 84.62 115 ILE A C 1
ATOM 943 O O . ILE A 1 115 ? 0.713 6.151 3.700 1.00 84.62 115 ILE A O 1
ATOM 947 N N . SER A 1 116 ? 1.383 4.337 4.850 1.00 82.00 116 SER A N 1
ATOM 948 C CA . SER A 1 116 ? 1.457 5.009 6.160 1.00 82.00 116 SER A CA 1
ATOM 949 C C . SER A 1 116 ? 2.637 5.985 6.292 1.00 82.00 116 SER A C 1
ATOM 951 O O . SER A 1 116 ? 2.562 6.944 7.070 1.00 82.00 116 SER A O 1
ATOM 953 N N . ASN A 1 117 ? 3.707 5.786 5.514 1.00 86.25 117 ASN A N 1
ATOM 954 C CA . ASN A 1 117 ? 4.912 6.613 5.523 1.00 86.25 117 ASN A CA 1
ATOM 955 C C . ASN A 1 117 ? 5.036 7.446 4.228 1.00 86.25 117 ASN A C 1
ATOM 957 O O . ASN A 1 117 ? 5.342 6.887 3.176 1.00 86.25 117 ASN A O 1
ATOM 961 N N . PRO A 1 118 ? 4.900 8.789 4.277 1.00 84.19 118 PRO A N 1
ATOM 962 C CA . PRO A 1 118 ? 4.971 9.642 3.086 1.00 84.19 118 PRO A CA 1
ATOM 963 C C . PRO A 1 118 ? 6.259 9.502 2.262 1.00 84.19 118 PRO A C 1
ATOM 965 O O . PRO A 1 118 ? 6.213 9.585 1.036 1.00 84.19 118 PRO A O 1
ATOM 968 N N . ALA A 1 119 ? 7.407 9.280 2.911 1.00 85.75 119 ALA A N 1
ATOM 969 C CA . ALA A 1 119 ? 8.680 9.110 2.214 1.00 85.75 119 ALA A CA 1
ATOM 970 C C . ALA A 1 119 ? 8.723 7.777 1.453 1.00 85.75 119 ALA A C 1
ATOM 972 O O . ALA A 1 119 ? 9.158 7.733 0.303 1.00 85.75 119 ALA A O 1
ATOM 973 N N . ALA A 1 120 ? 8.225 6.700 2.065 1.00 88.31 120 ALA A N 1
ATOM 974 C CA . ALA A 1 120 ? 8.098 5.406 1.400 1.00 88.31 120 ALA A CA 1
ATOM 975 C C . ALA A 1 120 ? 7.027 5.439 0.298 1.00 88.31 120 ALA A C 1
ATOM 977 O O . ALA A 1 120 ? 7.242 4.878 -0.775 1.00 88.31 120 ALA A O 1
ATOM 978 N N . ARG A 1 121 ? 5.928 6.175 0.505 1.00 88.19 121 ARG A N 1
ATOM 979 C CA . ARG A 1 121 ? 4.857 6.354 -0.481 1.00 88.19 121 ARG A CA 1
ATOM 980 C C . ARG A 1 121 ? 5.377 6.897 -1.797 1.00 88.19 121 ARG A C 1
ATOM 982 O O . ARG A 1 121 ? 5.156 6.281 -2.830 1.00 88.19 121 ARG A O 1
ATOM 989 N N . ARG A 1 122 ? 6.129 8.000 -1.739 1.00 86.50 122 ARG A N 1
ATOM 990 C CA . ARG A 1 122 ? 6.739 8.635 -2.919 1.00 86.50 122 ARG A CA 1
ATOM 991 C C . ARG A 1 122 ? 7.701 7.699 -3.651 1.00 86.50 122 ARG A C 1
ATOM 993 O O . ARG A 1 122 ? 7.830 7.782 -4.863 1.00 86.50 122 ARG A O 1
ATOM 1000 N N . ARG A 1 123 ? 8.366 6.786 -2.933 1.00 87.88 123 ARG A N 1
ATOM 1001 C CA . ARG A 1 123 ? 9.268 5.792 -3.540 1.00 87.88 123 ARG A CA 1
ATOM 1002 C C . ARG A 1 123 ? 8.515 4.658 -4.233 1.00 87.88 123 ARG A C 1
ATOM 1004 O O . ARG A 1 123 ? 8.986 4.167 -5.257 1.00 87.88 123 ARG A O 1
ATOM 1011 N N . VAL A 1 124 ? 7.387 4.229 -3.667 1.00 88.06 124 VAL A N 1
ATOM 1012 C CA . VAL A 1 124 ? 6.598 3.097 -4.176 1.00 88.06 124 VAL A CA 1
ATOM 1013 C C . VAL A 1 124 ? 5.593 3.541 -5.221 1.00 88.06 124 VAL A C 1
ATOM 1015 O O . VAL A 1 124 ? 5.687 3.104 -6.359 1.00 88.06 124 VAL A O 1
ATOM 1018 N N . TYR A 1 125 ? 4.667 4.416 -4.841 1.00 85.00 125 TYR A N 1
ATOM 1019 C CA . TYR A 1 125 ? 3.524 4.835 -5.652 1.00 85.00 125 TYR A CA 1
ATOM 1020 C C . TYR A 1 125 ? 3.772 6.120 -6.451 1.00 85.00 125 TYR A C 1
ATOM 1022 O O . TYR A 1 125 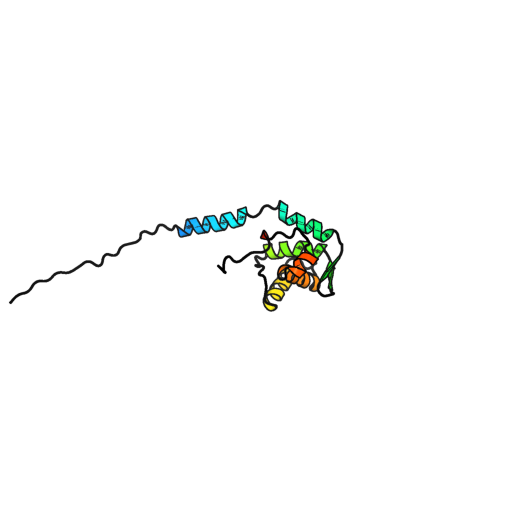? 2.843 6.617 -7.080 1.00 85.00 125 TYR A O 1
ATOM 1030 N N . THR A 1 126 ? 5.013 6.627 -6.422 1.00 81.06 126 THR A N 1
ATOM 1031 C CA . THR A 1 126 ? 5.508 7.761 -7.224 1.00 81.06 126 THR A CA 1
ATOM 1032 C C . THR A 1 126 ? 4.700 9.056 -7.065 1.00 81.06 126 THR A C 1
ATOM 1034 O O . THR A 1 126 ? 3.867 9.196 -6.164 1.00 81.06 126 THR A O 1
ATOM 1037 N N . GLU A 1 127 ? 5.028 10.063 -7.875 1.00 67.62 127 GLU A N 1
ATOM 1038 C CA . GLU A 1 127 ? 4.181 11.239 -8.068 1.00 67.62 127 GLU A CA 1
ATOM 1039 C C . GLU A 1 127 ? 2.889 10.773 -8.748 1.00 67.62 127 GLU A C 1
ATOM 1041 O O . GLU A 1 127 ? 2.934 9.988 -9.691 1.00 67.62 1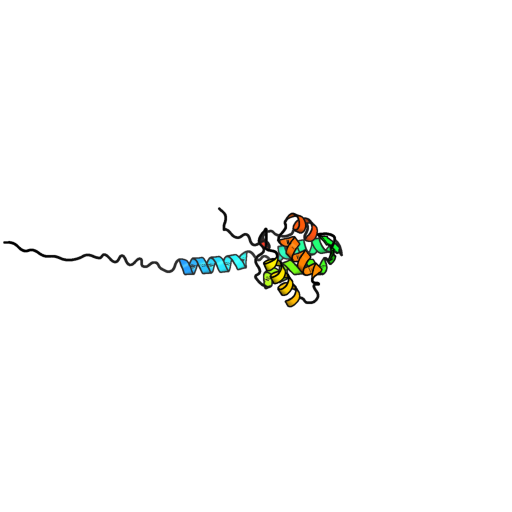27 GLU A O 1
ATOM 1046 N N . GLY A 1 128 ? 1.740 11.157 -8.197 1.00 68.00 128 GLY A N 1
ATOM 1047 C CA . GLY A 1 128 ? 0.431 10.742 -8.702 1.00 68.00 128 GLY A CA 1
ATOM 1048 C C . GLY A 1 128 ? -0.400 9.909 -7.732 1.00 68.00 128 GLY A C 1
ATOM 1049 O O . GLY A 1 128 ? -1.597 9.793 -7.960 1.00 68.00 128 GLY A O 1
ATOM 1050 N N . PHE A 1 129 ? 0.158 9.380 -6.629 1.00 77.81 129 PHE A N 1
ATOM 1051 C CA . PHE A 1 129 ? -0.678 8.724 -5.612 1.00 77.81 129 PHE A CA 1
ATOM 1052 C C . PHE A 1 129 ? -1.669 9.735 -5.012 1.00 77.81 129 PHE A C 1
ATOM 1054 O O . PHE A 1 129 ? -1.233 10.673 -4.331 1.00 77.81 129 PHE A O 1
ATOM 1061 N N . PRO A 1 130 ? -2.981 9.574 -5.241 1.00 71.06 130 PRO A N 1
ATOM 1062 C CA . PRO A 1 130 ? -3.935 10.614 -4.914 1.00 71.06 130 PRO A CA 1
ATOM 1063 C C . PRO A 1 130 ? -4.131 10.697 -3.400 1.00 71.06 130 PRO A C 1
ATOM 1065 O O . PRO A 1 130 ? -4.320 9.696 -2.702 1.00 71.06 130 PRO A O 1
ATOM 1068 N N . ASN A 1 131 ? -4.119 11.924 -2.875 1.00 71.81 131 ASN A N 1
ATOM 1069 C CA . ASN A 1 131 ? -4.378 12.159 -1.456 1.00 71.81 131 ASN A CA 1
ATOM 1070 C C . ASN A 1 131 ? -5.809 11.765 -1.063 1.00 71.81 131 ASN A C 1
ATOM 1072 O O . ASN A 1 131 ? -6.040 11.503 0.103 1.00 71.81 131 ASN A O 1
ATOM 1076 N N . SER A 1 132 ? -6.753 11.649 -2.003 1.00 65.25 132 SER A N 1
ATOM 1077 C CA . SER A 1 132 ? -8.108 11.137 -1.736 1.00 65.25 132 SER A CA 1
ATOM 1078 C C . SER A 1 132 ? -8.120 9.680 -1.251 1.00 65.25 132 SER A C 1
ATOM 1080 O O . SER A 1 132 ? -9.009 9.295 -0.491 1.00 65.25 132 SER A O 1
ATOM 1082 N N . LEU A 1 133 ? -7.120 8.874 -1.636 1.00 65.31 133 LEU A N 1
ATOM 1083 C CA . LEU A 1 133 ? -6.918 7.521 -1.103 1.00 65.31 133 LEU A CA 1
ATOM 1084 C C . LEU A 1 133 ? -6.307 7.534 0.305 1.00 65.31 133 LEU A C 1
ATOM 1086 O O . LEU A 1 133 ? -6.360 6.531 1.020 1.00 65.31 133 LEU A O 1
ATOM 1090 N N . LEU A 1 134 ? -5.748 8.670 0.728 1.00 69.25 134 LEU A N 1
ATOM 1091 C CA . LEU A 1 134 ? -5.358 8.917 2.108 1.00 69.25 134 LEU A CA 1
ATOM 1092 C C . LEU A 1 134 ? -6.568 9.509 2.826 1.00 69.25 134 LEU A C 1
ATOM 1094 O O . LEU A 1 134 ? -6.917 10.672 2.663 1.00 69.25 134 LEU A O 1
ATOM 1098 N N . GLN A 1 135 ? -7.242 8.703 3.635 1.00 60.16 135 GLN A N 1
ATOM 1099 C CA . GLN A 1 135 ? -8.375 9.215 4.392 1.00 60.16 135 GLN A CA 1
ATOM 1100 C C . GLN A 1 135 ? -7.858 10.052 5.572 1.00 60.16 135 GLN A C 1
ATOM 1102 O O . GLN A 1 135 ? -7.465 9.504 6.602 1.00 60.16 135 GLN A O 1
ATOM 1107 N N . GLU A 1 136 ? -7.836 11.378 5.413 1.00 49.81 136 GLU A N 1
ATOM 1108 C CA . GLU A 1 136 ? -7.628 12.312 6.521 1.00 49.81 136 GLU A CA 1
ATOM 1109 C C . GLU A 1 136 ? -8.803 12.187 7.504 1.00 49.81 136 GLU A C 1
ATOM 1111 O O . GLU A 1 136 ? -9.972 12.301 7.127 1.00 49.81 136 GLU A O 1
ATOM 1116 N N . ASP A 1 137 ? -8.513 11.926 8.781 1.00 41.81 137 ASP A N 1
ATOM 1117 C CA . ASP A 1 137 ? -9.498 12.200 9.822 1.00 41.81 137 ASP A CA 1
ATOM 1118 C C . ASP A 1 137 ? -9.502 13.719 10.037 1.00 41.81 137 ASP A C 1
ATOM 1120 O O . ASP A 1 137 ? -8.482 14.295 10.410 1.00 41.81 137 ASP A O 1
ATOM 1124 N N . LEU A 1 138 ? -10.660 14.354 9.847 1.00 40.28 138 LEU A N 1
ATOM 1125 C CA . LEU A 1 138 ? -10.972 15.740 10.234 1.00 40.28 138 LEU A CA 1
ATOM 1126 C C . LEU A 1 138 ? -10.955 15.947 11.768 1.00 40.28 138 LEU A C 1
ATOM 1128 O O . LEU A 1 138 ? -11.828 16.601 12.327 1.00 40.28 138 LEU A O 1
ATOM 1132 N N . ILE A 1 139 ? -10.001 15.354 12.481 1.00 43.44 139 ILE A N 1
ATOM 1133 C CA . ILE A 1 139 ? -9.837 15.511 13.927 1.00 43.44 139 ILE A CA 1
ATOM 1134 C C . ILE A 1 139 ? -8.374 15.850 14.173 1.00 43.44 139 ILE A C 1
ATOM 1136 O O . ILE A 1 139 ? -7.567 14.968 14.452 1.00 43.44 139 ILE A O 1
ATOM 1140 N N . ASN A 1 140 ? -8.051 17.119 13.926 1.00 37.34 140 ASN A N 1
ATOM 1141 C CA . ASN A 1 140 ? -7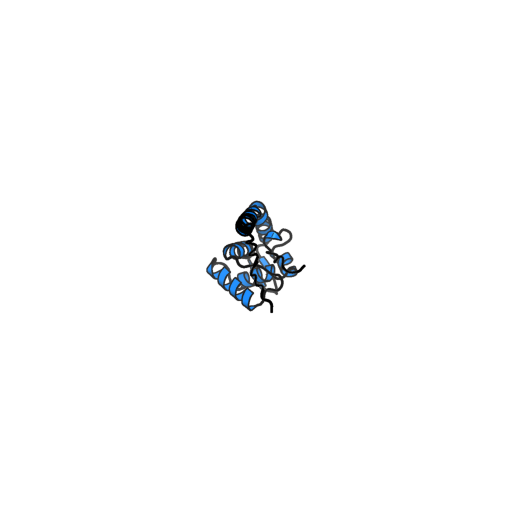.051 17.941 14.611 1.00 37.34 140 ASN A CA 1
ATOM 1142 C C . ASN A 1 140 ? -7.060 19.329 13.942 1.00 37.34 140 ASN A C 1
ATOM 1144 O O . ASN A 1 140 ? -6.183 19.653 13.141 1.00 37.34 140 ASN A O 1
ATOM 1148 N N . GLN A 1 141 ? -8.097 20.114 14.242 1.00 35.75 141 GLN A N 1
ATOM 1149 C CA . GLN A 1 141 ? -8.006 21.570 14.359 1.00 35.75 141 GLN A CA 1
ATOM 1150 C C . GLN A 1 141 ? -8.500 21.933 15.753 1.00 35.75 141 GLN A C 1
ATOM 1152 O O . GLN A 1 141 ? -9.509 21.316 16.170 1.00 35.75 141 GLN A O 1
#

Organism: NCBI:txid222440

pLDDT: mean 71.86, std 20.05, range [35.75, 95.62]

Radius of gyration: 25.23 Å; chains: 1; bounding box: 70×50×75 Å

Foldseek 3Di:
DDDDDDDDDPPPPPPPPDPPVVVVVVVVVVVLVVVDPVVLLCPLLVVLQVDQWFDDPNDTEGSNLLSCLLVQCVVVVPAAEQDDDPVSLVVSLVSSCVVPVVQDSSSSNLSSVLRNDVVSVCRRSNPRPDCSSHDDDPPDD

Secondary structure (DSSP, 8-state):
-------------------HHHHHHHHHHHHHHHT--TTGGGHHHHHHHTSSEEEETTEEEEHHHHHHHHHHHHHTT----TT--HHHHHHHHHHHHHH-TTS-HHHHHHHHHHHH-HHHHHHHS-TT--GGGS---S---